Protein AF-A0A956YP95-F1 (afdb_monomer)

Foldseek 3Di:
DVVVVVVVVVVVVCVVVVVCCVVPPVVVVVVVVQVLQWDADPVGDDIGRNGCPSVVVVVVCVVPVCVVVVVVVVVVCVVVVD

Mean predicted aligned error: 6.7 Å

Radius of gyration: 21.63 Å; Cα contacts (8 Å, |Δi|>4): 30; chains: 1; bounding box: 38×33×58 Å

Secondary structure (DSSP, 8-state):
-HHHHHHHHHHHHHHHHHHHHIIIIIHHHHHHHHHHTEEE-TTSS-EEE-TTHHHHHHHHHHHHS-HHHHHHHHHHHHHHH-

Solvent-accessible surface area (backbone atoms only — not comparable to full-atom values): 4758 Å² total; per-residue (Å²): 113,73,69,61,54,58,54,49,54,56,50,59,72,44,40,65,59,51,51,50,43,45,64,70,46,51,45,53,51,54,52,50,57,55,47,56,29,37,47,67,46,97,86,56,96,51,80,42,82,49,53,60,55,58,56,54,54,51,53,49,46,58,73,73,61,53,56,66,60,52,53,51,50,52,52,50,50,49,68,75,72,107

Sequence (82 aa):
MKKVIKSLEGYIYLAPTLLVLGLFVFWPIVSSFQMSLTRVAPFGGVVRNVGLENYQRLWEELITGGEYFNNLKVALLFTLGT

Structure (mmCIF, N/CA/C/O backbone):
data_AF-A0A956YP95-F1
#
_entry.id   AF-A0A956YP95-F1
#
loop_
_atom_site.group_PDB
_atom_site.id
_atom_site.type_symbol
_atom_site.label_atom_id
_atom_site.label_alt_id
_atom_site.label_comp_id
_atom_site.label_asym_id
_atom_site.label_entity_id
_atom_site.label_seq_id
_atom_site.pdbx_PDB_ins_code
_atom_site.Cartn_x
_atom_site.Cartn_y
_atom_site.Cartn_z
_atom_site.occupancy
_atom_site.B_iso_or_equiv
_atom_site.auth_seq_id
_atom_site.auth_comp_id
_atom_site.auth_asym_id
_atom_site.auth_atom_id
_atom_site.pdbx_PDB_model_num
ATOM 1 N N . MET A 1 1 ? -17.993 -11.127 34.356 1.00 55.94 1 MET A N 1
ATOM 2 C CA . MET A 1 1 ? -18.961 -10.442 33.463 1.00 55.94 1 MET A CA 1
ATOM 3 C C . MET A 1 1 ? -18.682 -8.942 33.306 1.00 55.94 1 MET A C 1
ATOM 5 O O . MET A 1 1 ? -18.447 -8.521 32.186 1.00 55.94 1 MET A O 1
ATOM 9 N N . LYS A 1 2 ? -18.579 -8.140 34.383 1.00 60.06 2 LYS A N 1
ATOM 10 C CA . LYS A 1 2 ? -18.320 -6.676 34.307 1.00 60.06 2 LYS A CA 1
ATOM 11 C C . LYS A 1 2 ? -17.058 -6.248 33.522 1.00 60.06 2 LYS A C 1
ATOM 13 O O . LYS A 1 2 ? -17.066 -5.203 32.886 1.00 60.06 2 LYS A O 1
ATOM 18 N N . LYS A 1 3 ? -15.988 -7.056 33.538 1.00 64.31 3 LYS A N 1
ATOM 19 C CA . LYS A 1 3 ? -14.736 -6.785 32.797 1.00 64.31 3 LYS A CA 1
ATOM 20 C C . LYS A 1 3 ? -14.917 -6.854 31.273 1.00 64.31 3 LYS A C 1
ATOM 22 O O . LYS A 1 3 ? -14.368 -6.025 30.567 1.00 64.31 3 LYS A O 1
ATOM 27 N N . VAL A 1 4 ? -15.727 -7.801 30.794 1.00 66.25 4 VAL A N 1
ATOM 28 C CA . VAL A 1 4 ? -16.022 -7.983 29.361 1.00 66.25 4 VAL A CA 1
ATOM 29 C C . VAL A 1 4 ? -16.867 -6.820 28.833 1.00 66.25 4 VAL A C 1
ATOM 31 O O . VAL A 1 4 ? -16.605 -6.313 27.751 1.00 66.25 4 VAL A O 1
ATOM 34 N N . ILE A 1 5 ? -17.821 -6.344 29.639 1.00 67.38 5 ILE A N 1
ATOM 35 C CA . ILE A 1 5 ? -18.700 -5.219 29.289 1.00 67.38 5 ILE A CA 1
ATOM 36 C C . ILE A 1 5 ? -17.903 -3.908 29.163 1.00 67.38 5 ILE A C 1
ATOM 38 O O . ILE A 1 5 ? -18.062 -3.201 28.176 1.00 67.38 5 ILE A O 1
ATOM 42 N N . LYS A 1 6 ? -16.963 -3.628 30.081 1.00 70.69 6 LYS A N 1
ATOM 43 C CA . LYS A 1 6 ? -16.074 -2.452 29.970 1.00 70.69 6 LYS A CA 1
ATOM 44 C C . LYS A 1 6 ? -15.166 -2.485 28.738 1.00 70.69 6 LYS A C 1
ATOM 46 O O . LYS A 1 6 ? -14.898 -1.448 28.144 1.00 70.69 6 LYS A O 1
ATOM 51 N N . SER A 1 7 ? -14.673 -3.662 28.350 1.00 75.75 7 SER A N 1
ATOM 52 C CA . SER A 1 7 ? -13.889 -3.796 27.116 1.00 75.75 7 SER A CA 1
ATOM 53 C C . SER A 1 7 ? -14.743 -3.532 25.874 1.00 75.75 7 SER A C 1
ATOM 55 O O . SER A 1 7 ? -14.262 -2.908 24.934 1.00 75.75 7 SER A O 1
ATOM 57 N N . LEU A 1 8 ? -16.012 -3.949 25.885 1.00 86.31 8 LEU A N 1
ATOM 58 C CA . LEU A 1 8 ? -16.946 -3.723 24.782 1.00 86.31 8 LEU A CA 1
ATOM 59 C C . LEU A 1 8 ? -17.270 -2.233 24.583 1.00 86.31 8 LEU A C 1
ATOM 61 O O . LEU A 1 8 ? -17.306 -1.777 23.444 1.00 86.31 8 LEU A O 1
ATOM 65 N N . GLU A 1 9 ? -17.428 -1.464 25.666 1.00 86.81 9 GLU A N 1
ATOM 66 C CA . GLU A 1 9 ? -17.618 -0.003 25.606 1.00 86.81 9 GLU A CA 1
ATOM 67 C C . GLU A 1 9 ? -16.475 0.693 24.848 1.00 86.81 9 GLU A C 1
ATOM 69 O O . GLU A 1 9 ? -16.723 1.511 23.965 1.00 86.81 9 GLU A O 1
ATOM 74 N N . GLY A 1 10 ? -15.221 0.314 25.124 1.00 89.44 10 GLY A N 1
ATOM 75 C CA . GLY A 1 10 ? -14.051 0.844 24.415 1.00 89.44 10 GLY A CA 1
ATOM 76 C C . GLY A 1 10 ? -14.078 0.561 22.910 1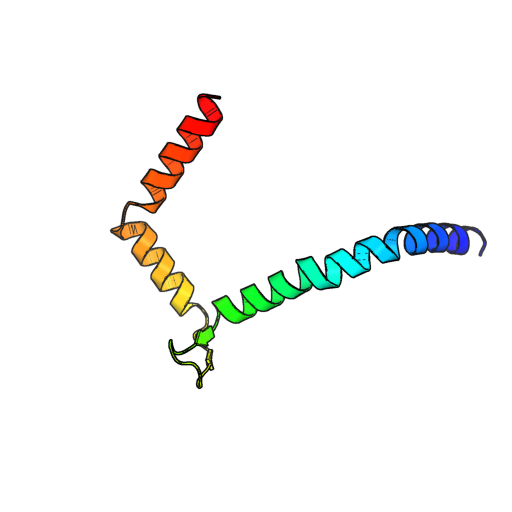.00 89.44 10 GLY A C 1
ATOM 77 O O . GLY A 1 10 ? -13.789 1.446 22.106 1.00 89.44 10 GLY A O 1
ATOM 78 N N . TYR A 1 11 ? -14.481 -0.647 22.510 1.00 90.62 11 TYR A N 1
ATOM 79 C CA . TYR A 1 11 ? -14.600 -0.992 21.092 1.00 90.62 11 TYR A CA 1
ATOM 80 C C . TYR A 1 11 ? -15.731 -0.244 20.389 1.00 90.62 11 TYR A C 1
ATOM 82 O O . TYR A 1 11 ? -15.574 0.098 19.222 1.00 90.62 11 TYR A O 1
ATOM 90 N N . ILE A 1 12 ? -16.832 0.065 21.079 1.00 94.69 12 ILE A N 1
ATOM 91 C CA . ILE A 1 12 ? -17.923 0.873 20.514 1.00 94.69 12 ILE A CA 1
ATOM 92 C C . ILE A 1 12 ? -17.444 2.300 20.211 1.00 94.69 12 ILE A C 1
ATOM 94 O O . ILE A 1 12 ? -17.774 2.832 19.155 1.00 94.69 12 ILE A O 1
ATOM 98 N N . TYR A 1 13 ? -16.609 2.898 21.069 1.00 94.25 13 TYR A N 1
ATOM 99 C CA . TYR A 1 13 ? -16.007 4.209 20.785 1.00 94.25 13 TYR A CA 1
ATOM 100 C C . TYR A 1 13 ? -15.040 4.181 19.595 1.00 94.25 13 TYR A C 1
ATOM 102 O O . TYR A 1 13 ? -14.949 5.156 18.852 1.00 94.25 13 TYR A O 1
ATOM 110 N N . LEU A 1 14 ? -14.333 3.067 19.391 1.00 94.81 14 LEU A N 1
ATOM 111 C CA . LEU A 1 14 ? -13.432 2.884 18.249 1.00 94.81 14 LEU A CA 1
ATOM 112 C C . LEU A 1 14 ? -14.167 2.503 16.958 1.00 94.81 14 LEU A C 1
ATOM 114 O O . LEU A 1 14 ? -13.665 2.776 15.868 1.00 94.81 14 LEU A O 1
ATOM 118 N N . ALA A 1 15 ? -15.344 1.884 17.070 1.00 95.94 15 ALA A N 1
ATOM 119 C CA . ALA A 1 15 ? -16.125 1.369 15.953 1.00 95.94 15 ALA A CA 1
ATOM 120 C C . ALA A 1 15 ? -16.323 2.373 14.802 1.00 95.94 15 ALA A C 1
ATOM 122 O O . ALA A 1 15 ? -16.039 1.980 13.672 1.00 95.94 15 ALA A O 1
ATOM 123 N N . PRO A 1 16 ? -16.735 3.644 15.010 1.00 96.50 16 PRO A N 1
ATOM 124 C CA . PRO A 1 16 ? -16.923 4.574 13.895 1.00 96.50 16 PRO A CA 1
ATOM 125 C C . PRO A 1 16 ? -15.628 4.805 13.107 1.00 96.50 16 PRO A C 1
ATOM 127 O O . PRO A 1 16 ? -15.636 4.744 11.879 1.00 96.50 16 PRO A O 1
ATOM 130 N N . THR A 1 17 ? -14.498 4.980 13.793 1.00 97.50 17 THR A N 1
ATOM 131 C CA . THR A 1 17 ? -13.193 5.150 13.142 1.00 97.50 17 THR A CA 1
ATOM 132 C C . THR A 1 17 ? -12.773 3.886 12.400 1.00 97.50 17 THR A C 1
ATOM 134 O O . THR A 1 17 ? -12.338 3.961 11.254 1.00 97.50 17 THR A O 1
ATOM 137 N N . LEU A 1 18 ? -12.934 2.711 13.016 1.00 97.12 18 LEU A N 1
ATOM 138 C CA . LEU A 1 18 ? -12.584 1.434 12.390 1.00 97.12 18 LEU A CA 1
ATOM 139 C C . LEU A 1 18 ? -13.444 1.135 11.159 1.00 97.12 18 LEU A C 1
ATOM 141 O O . LEU A 1 18 ? -12.926 0.607 10.179 1.00 97.12 18 LEU A O 1
ATOM 145 N N . LEU A 1 19 ? -14.724 1.507 11.178 1.00 98.12 19 LEU A N 1
ATOM 146 C CA . LEU A 1 19 ? -15.609 1.383 10.021 1.00 98.12 19 LEU A CA 1
ATOM 147 C C . LEU A 1 19 ? -15.150 2.283 8.873 1.00 98.12 19 LEU A C 1
ATOM 149 O O . LEU A 1 19 ? -15.040 1.815 7.741 1.00 98.12 19 LEU A O 1
ATOM 153 N N . VAL A 1 20 ? -14.826 3.548 9.160 1.00 98.31 20 VAL A N 1
ATOM 154 C CA . VAL A 1 20 ? -14.316 4.483 8.145 1.00 98.31 20 VAL A CA 1
ATOM 155 C C . VAL A 1 20 ? -12.992 3.986 7.565 1.00 98.31 20 VAL A C 1
ATOM 157 O O . VAL A 1 20 ? -12.845 3.928 6.347 1.00 98.31 20 VAL A O 1
ATOM 160 N N . LEU A 1 21 ? -12.048 3.556 8.407 1.00 98.38 21 LEU A N 1
ATOM 161 C CA . LEU A 1 21 ? -10.783 2.981 7.941 1.00 98.38 21 LEU A CA 1
ATOM 162 C C . LEU A 1 21 ? -11.013 1.704 7.122 1.00 98.38 21 LEU A C 1
ATOM 164 O O . LEU A 1 21 ? -10.402 1.526 6.071 1.00 98.38 21 LEU A O 1
ATOM 168 N N . GLY A 1 22 ? -11.919 0.830 7.564 1.00 98.12 22 GLY A N 1
ATOM 169 C CA . GLY A 1 22 ? -12.317 -0.379 6.842 1.00 98.12 22 GLY A CA 1
ATOM 170 C C . GLY A 1 22 ? -12.776 -0.077 5.418 1.00 98.12 22 GLY A C 1
ATOM 171 O O . GLY A 1 22 ? -12.264 -0.657 4.462 1.00 98.12 22 GLY A O 1
ATOM 172 N N . LEU A 1 23 ? -13.704 0.870 5.284 1.00 98.31 23 LEU A N 1
ATOM 173 C CA . LEU A 1 23 ? -14.352 1.204 4.017 1.00 98.31 23 LEU A CA 1
ATOM 174 C C . LEU A 1 23 ? -13.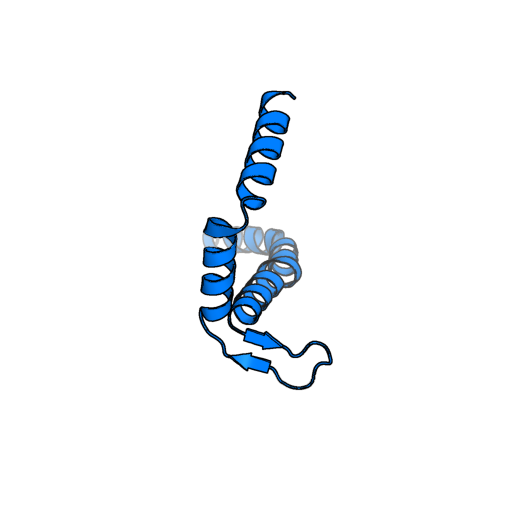475 2.033 3.078 1.00 98.31 2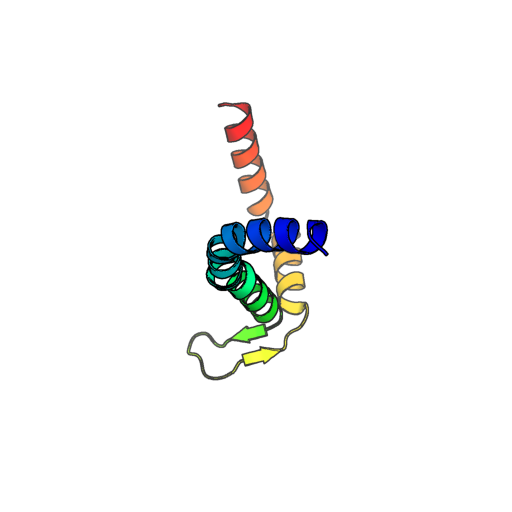3 LEU A C 1
ATOM 176 O O . LEU A 1 23 ? -13.501 1.814 1.872 1.00 98.31 23 LEU A O 1
ATOM 180 N N . PHE A 1 24 ? -12.712 2.988 3.607 1.00 98.06 24 PHE A N 1
ATOM 181 C CA . PHE A 1 24 ? -12.018 3.978 2.779 1.00 98.06 24 PHE A CA 1
ATOM 182 C C . PHE A 1 24 ? -10.506 3.789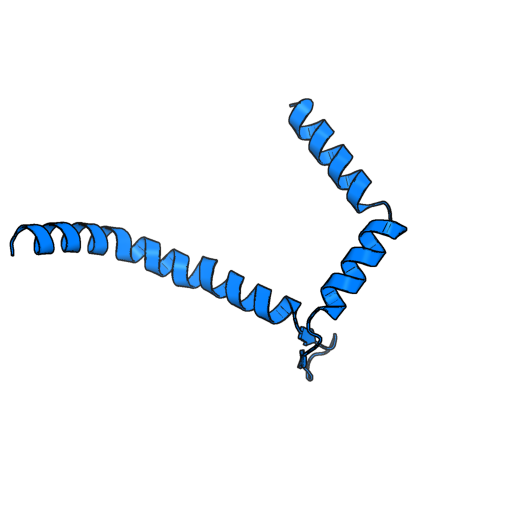 2.710 1.00 98.06 24 PHE A C 1
ATOM 184 O O . PHE A 1 24 ? -9.863 4.402 1.865 1.00 98.06 24 PHE A O 1
ATOM 191 N N . VAL A 1 25 ? -9.927 2.936 3.557 1.00 97.75 25 VAL A N 1
ATOM 192 C CA . VAL A 1 25 ? -8.487 2.647 3.538 1.00 97.75 25 VAL A CA 1
ATOM 193 C C . VAL A 1 25 ? -8.252 1.186 3.187 1.00 97.75 25 VAL A C 1
ATOM 195 O O . VAL A 1 25 ? -7.670 0.884 2.148 1.00 97.75 25 VAL A O 1
ATOM 198 N N . PHE A 1 26 ? -8.750 0.263 4.007 1.00 98.19 26 PHE A N 1
ATOM 199 C CA . PHE A 1 26 ? -8.459 -1.158 3.827 1.00 98.19 26 PHE A CA 1
ATOM 200 C C . PHE A 1 26 ? -9.118 -1.737 2.575 1.00 98.19 26 PHE A C 1
ATOM 202 O O . PHE A 1 26 ? -8.467 -2.472 1.833 1.00 98.19 26 PHE A O 1
ATOM 209 N N . TRP A 1 27 ? -10.370 -1.372 2.294 1.00 98.06 27 TRP A N 1
ATOM 210 C CA . TRP A 1 27 ? -11.054 -1.833 1.088 1.00 98.06 27 TRP A CA 1
ATOM 211 C C . TRP A 1 27 ? -10.336 -1.397 -0.208 1.00 98.06 27 TRP A C 1
ATOM 213 O O . TRP A 1 27 ? -10.007 -2.274 -1.013 1.00 98.06 27 TRP A O 1
ATOM 223 N N . PRO A 1 28 ? -9.986 -0.107 -0.419 1.00 98.25 28 PRO A N 1
ATOM 224 C CA . PRO A 1 28 ? -9.197 0.299 -1.583 1.00 98.25 28 PRO A CA 1
ATOM 225 C C . PRO A 1 28 ? -7.819 -0.361 -1.672 1.00 98.25 28 PRO A C 1
ATOM 227 O O . PRO A 1 28 ? -7.381 -0.671 -2.779 1.00 98.25 28 PRO A O 1
ATOM 230 N N . ILE A 1 29 ? -7.143 -0.617 -0.546 1.00 98.25 29 ILE A N 1
ATOM 231 C CA . ILE A 1 29 ? -5.850 -1.324 -0.537 1.00 98.25 29 ILE A CA 1
ATOM 232 C C . ILE A 1 29 ? -6.003 -2.734 -1.113 1.00 98.25 29 ILE A C 1
ATOM 234 O O . ILE A 1 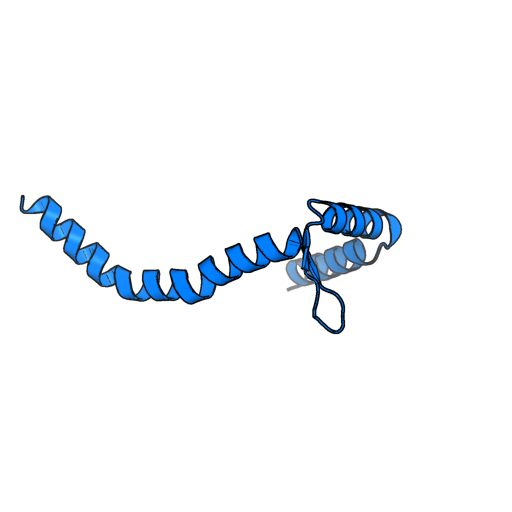29 ? -5.253 -3.111 -2.014 1.00 98.25 29 ILE A O 1
ATOM 238 N N . VAL A 1 30 ? -6.989 -3.500 -0.640 1.00 98.00 30 VAL A N 1
ATOM 239 C CA . VAL A 1 30 ? -7.233 -4.864 -1.136 1.00 98.00 30 VAL A CA 1
ATOM 240 C C . VAL A 1 30 ? -7.619 -4.841 -2.614 1.00 98.00 30 VAL A C 1
ATOM 242 O O . VAL A 1 30 ? -7.071 -5.613 -3.398 1.00 98.00 30 VAL A O 1
ATOM 245 N N . SER A 1 31 ? -8.497 -3.917 -3.014 1.00 96.19 31 SER A N 1
ATOM 246 C CA . SER A 1 31 ? -8.872 -3.738 -4.422 1.00 96.19 31 SER A CA 1
ATOM 247 C C . SER A 1 31 ? -7.659 -3.407 -5.296 1.00 96.19 31 SER A C 1
ATOM 249 O O . SER A 1 31 ? -7.504 -3.965 -6.377 1.00 96.19 31 SER A O 1
ATOM 251 N N . SER A 1 32 ? -6.769 -2.530 -4.828 1.00 96.38 32 SER A N 1
ATOM 252 C CA . SER A 1 32 ? -5.562 -2.135 -5.565 1.00 96.38 32 SER A CA 1
ATOM 253 C C . SER A 1 32 ? -4.579 -3.296 -5.703 1.00 96.38 32 SER A C 1
ATOM 255 O O . SER A 1 32 ? -3.987 -3.483 -6.764 1.00 96.38 32 SER A O 1
ATOM 257 N N . PHE A 1 33 ? -4.443 -4.114 -4.656 1.00 96.75 33 PHE A N 1
ATOM 258 C CA . PHE A 1 33 ? -3.650 -5.340 -4.703 1.00 96.75 33 PHE A CA 1
ATOM 259 C C . PHE A 1 33 ? -4.224 -6.361 -5.694 1.00 96.75 33 PHE A C 1
ATOM 261 O O . PHE A 1 33 ? -3.486 -6.982 -6.448 1.00 96.75 33 PHE A O 1
ATOM 268 N N . GLN A 1 34 ? -5.546 -6.524 -5.752 1.00 95.31 34 GLN A N 1
ATOM 269 C CA . GLN A 1 34 ? -6.165 -7.378 -6.768 1.00 95.31 34 GLN A CA 1
ATOM 270 C C . GLN A 1 34 ? -5.919 -6.823 -8.177 1.00 95.31 34 GLN A C 1
ATOM 272 O O . GLN A 1 34 ? -5.540 -7.568 -9.079 1.00 95.31 34 GLN A O 1
ATOM 277 N N . MET A 1 35 ? -6.063 -5.507 -8.358 1.00 94.50 35 MET A N 1
ATOM 278 C CA . MET A 1 35 ? -5.815 -4.843 -9.637 1.00 94.50 35 MET A CA 1
ATOM 279 C C . MET A 1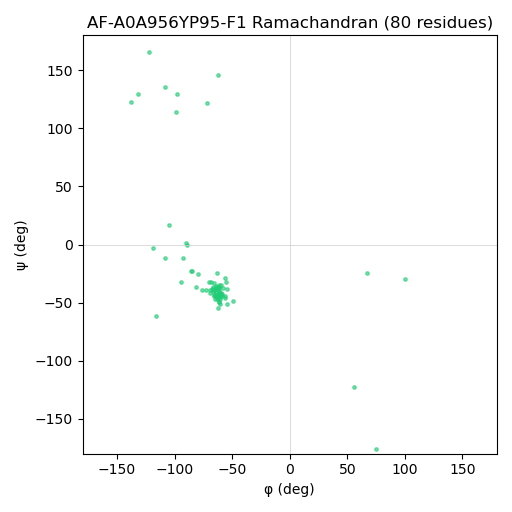 35 ? -4.370 -5.003 -10.112 1.00 94.50 35 MET A C 1
ATOM 281 O O . MET A 1 35 ? -4.167 -5.209 -11.306 1.00 94.50 35 MET A O 1
ATOM 285 N N . SER A 1 36 ? -3.376 -4.979 -9.217 1.00 96.12 36 SER A N 1
ATOM 286 C CA . SER A 1 36 ? -1.966 -5.149 -9.596 1.00 96.12 36 SER A CA 1
ATOM 287 C C . SER A 1 36 ? -1.666 -6.520 -10.216 1.00 96.12 36 SER A C 1
ATOM 289 O O . SER A 1 36 ? -0.735 -6.631 -11.015 1.00 96.12 36 SER A O 1
ATOM 291 N N . LEU A 1 37 ? -2.482 -7.538 -9.917 1.00 97.00 37 LEU A N 1
ATOM 292 C CA . LEU A 1 37 ? -2.398 -8.889 -10.487 1.00 97.00 37 LEU A CA 1
ATOM 293 C C . LEU A 1 37 ? -3.210 -9.059 -11.783 1.00 97.00 37 LEU A C 1
ATOM 295 O O . LEU A 1 37 ? -3.227 -10.140 -12.382 1.00 97.00 37 LEU A O 1
ATOM 299 N N . THR A 1 38 ? -3.883 -8.001 -12.235 1.00 95.69 38 THR A N 1
ATOM 300 C CA . THR A 1 38 ? -4.714 -7.994 -13.444 1.00 95.69 38 THR A CA 1
ATOM 301 C C . THR A 1 38 ? -4.253 -6.934 -14.440 1.00 95.69 38 THR A C 1
ATOM 303 O O . THR A 1 38 ? -3.461 -6.044 -14.132 1.00 95.69 38 THR A O 1
ATOM 306 N N . ARG A 1 39 ? -4.728 -7.030 -15.680 1.00 93.06 39 ARG A N 1
ATOM 307 C CA . ARG A 1 39 ? -4.536 -6.008 -16.706 1.00 93.06 39 ARG A CA 1
ATOM 308 C C . ARG A 1 39 ? -5.868 -5.718 -17.373 1.00 93.06 39 ARG A C 1
ATOM 310 O O . ARG A 1 39 ? -6.561 -6.639 -17.803 1.00 93.06 39 ARG A O 1
ATOM 317 N N . VAL A 1 40 ? -6.198 -4.437 -17.457 1.00 90.50 40 VAL A N 1
ATOM 318 C CA . VAL A 1 40 ? -7.428 -3.940 -18.075 1.00 90.50 40 VAL A CA 1
ATOM 319 C C . VAL A 1 40 ? -7.064 -3.263 -19.388 1.00 90.50 40 VAL A C 1
ATOM 321 O O . VAL A 1 40 ? -6.073 -2.533 -19.455 1.00 90.50 40 VAL A O 1
ATOM 324 N N . ALA A 1 41 ? -7.831 -3.531 -20.444 1.00 86.56 41 ALA A N 1
ATOM 325 C CA . ALA A 1 41 ? -7.643 -2.845 -21.717 1.00 86.56 41 ALA A CA 1
ATOM 326 C C . ALA A 1 41 ? -7.891 -1.325 -21.565 1.00 86.56 41 ALA A C 1
ATOM 328 O O . ALA A 1 41 ? -8.789 -0.939 -20.813 1.00 86.56 41 ALA A O 1
ATOM 329 N N . PRO A 1 42 ? -7.164 -0.457 -22.297 1.00 79.69 42 PRO A N 1
ATOM 330 C CA . PRO A 1 42 ? -7.273 1.004 -22.166 1.00 79.69 42 PRO A CA 1
ATOM 331 C C . PRO A 1 42 ? -8.689 1.559 -22.374 1.00 79.69 42 PRO A C 1
ATOM 333 O O . PRO A 1 42 ? -9.046 2.573 -21.787 1.00 79.69 42 PRO A O 1
ATOM 336 N N . PHE A 1 43 ? -9.500 0.877 -23.187 1.00 86.00 43 PHE A N 1
ATOM 337 C CA . PHE A 1 43 ? -10.883 1.254 -23.503 1.00 86.00 43 PHE A CA 1
ATOM 338 C C . PHE A 1 43 ? -11.926 0.383 -22.779 1.00 86.00 43 PHE A C 1
ATOM 340 O O . PHE A 1 43 ? -13.096 0.369 -23.149 1.00 86.00 43 PHE A O 1
ATOM 347 N N . GLY A 1 44 ? -11.507 -0.343 -21.737 1.00 75.50 44 GLY A N 1
ATOM 348 C CA . GLY A 1 44 ? -12.364 -1.231 -20.957 1.00 75.50 44 GLY A CA 1
ATOM 349 C C . GLY A 1 44 ? -12.713 -2.545 -21.665 1.00 75.50 44 GLY A C 1
ATOM 350 O O . GLY A 1 44 ? -12.207 -2.869 -22.737 1.00 75.50 44 GLY A O 1
ATOM 351 N N . GLY A 1 45 ? -13.566 -3.342 -21.019 1.00 78.31 45 GLY A N 1
ATOM 352 C CA . GLY A 1 45 ? -14.214 -4.513 -21.624 1.00 78.31 45 GLY A CA 1
ATOM 353 C C . GLY A 1 45 ? -13.598 -5.875 -21.298 1.00 78.31 45 GLY A C 1
ATOM 354 O O . GLY A 1 45 ? -14.337 -6.850 -21.224 1.00 78.31 45 GLY A O 1
ATOM 355 N N . VAL A 1 46 ? -12.289 -5.969 -21.039 1.00 85.56 46 VAL A N 1
ATOM 356 C CA . VAL A 1 46 ? -11.653 -7.244 -20.658 1.00 85.56 46 VAL A CA 1
ATOM 357 C C . VAL A 1 46 ? -10.653 -7.035 -19.527 1.00 85.56 46 VAL A C 1
ATOM 359 O O . VAL A 1 46 ? -9.696 -6.270 -19.660 1.00 85.56 46 VAL A O 1
ATOM 362 N N . VAL A 1 47 ? -10.874 -7.748 -18.420 1.00 90.25 47 VAL A N 1
ATOM 363 C CA . VAL A 1 47 ? -9.921 -7.887 -17.313 1.00 90.25 47 VAL A CA 1
ATOM 364 C C . VAL A 1 47 ? -9.207 -9.221 -17.492 1.00 90.25 47 VAL A C 1
ATOM 366 O O . VAL A 1 47 ? -9.828 -10.279 -17.408 1.00 90.25 47 VAL A O 1
ATOM 369 N N . ARG A 1 48 ? -7.899 -9.184 -17.757 1.00 92.75 48 ARG A N 1
ATOM 370 C CA . ARG A 1 48 ? -7.058 -10.385 -17.822 1.00 92.75 48 ARG A CA 1
ATOM 371 C C . ARG A 1 48 ? -6.333 -10.561 -16.495 1.00 92.75 48 ARG A C 1
ATOM 373 O O . ARG A 1 48 ? -5.672 -9.633 -16.040 1.00 92.75 48 ARG A O 1
ATOM 380 N N . ASN A 1 49 ? -6.392 -11.753 -15.910 1.00 94.44 49 ASN A N 1
ATOM 381 C CA . ASN A 1 49 ? -5.492 -12.125 -14.818 1.00 94.44 49 ASN A CA 1
ATOM 382 C C . ASN A 1 49 ? -4.086 -12.337 -15.388 1.00 94.44 49 ASN A C 1
ATOM 384 O O . ASN A 1 49 ? -3.904 -13.146 -16.296 1.00 94.44 49 ASN A O 1
ATOM 388 N N . VAL A 1 50 ? -3.111 -11.590 -14.876 1.00 96.12 50 VAL A N 1
ATOM 389 C CA . VAL A 1 50 ? -1.718 -11.604 -15.359 1.00 96.12 50 VAL A CA 1
ATOM 390 C C . VAL A 1 50 ? -0.727 -12.038 -14.280 1.00 96.12 50 VAL A C 1
ATOM 392 O O . VAL A 1 50 ? 0.468 -12.138 -14.538 1.00 96.12 50 VAL A O 1
ATOM 395 N N . GLY A 1 51 ? -1.204 -12.282 -13.056 1.00 96.00 51 GLY A N 1
ATOM 396 C CA . GLY A 1 51 ? -0.360 -12.673 -11.934 1.00 96.00 51 GLY A CA 1
ATOM 397 C C . GLY A 1 51 ? 0.750 -11.650 -11.702 1.00 96.00 51 GLY A C 1
ATOM 398 O O . GLY A 1 51 ? 0.485 -10.465 -11.520 1.00 96.00 51 GLY A O 1
ATOM 399 N N . LEU A 1 52 ? 2.004 -12.103 -11.738 1.00 97.44 52 LEU A N 1
ATOM 400 C CA . LEU A 1 52 ? 3.168 -11.261 -11.456 1.00 97.44 52 LEU A CA 1
ATOM 401 C C . LEU A 1 52 ? 3.760 -10.552 -12.684 1.00 97.44 52 LEU A C 1
ATOM 403 O O . LEU A 1 52 ? 4.730 -9.814 -12.529 1.00 97.44 52 LEU A O 1
ATOM 407 N N . GLU A 1 53 ? 3.189 -10.709 -13.883 1.00 97.06 53 GLU A N 1
ATOM 408 C CA . GLU A 1 53 ? 3.725 -10.087 -15.108 1.00 97.06 53 GLU A CA 1
ATOM 409 C C . GLU A 1 53 ? 3.888 -8.561 -14.973 1.00 97.06 53 GLU A C 1
ATOM 411 O O . GLU A 1 53 ? 4.857 -7.979 -15.458 1.00 97.06 53 GLU A O 1
ATOM 416 N N . ASN A 1 54 ? 2.950 -7.886 -14.296 1.00 95.69 54 ASN A N 1
ATOM 417 C CA . ASN A 1 54 ? 3.045 -6.442 -14.062 1.00 95.69 54 ASN A CA 1
ATOM 418 C C . ASN A 1 54 ? 4.259 -6.078 -13.192 1.00 95.69 54 ASN A C 1
ATOM 420 O O . ASN A 1 54 ? 4.905 -5.067 -13.453 1.00 95.69 54 ASN A O 1
ATOM 424 N N . TYR A 1 55 ? 4.586 -6.906 -12.198 1.00 96.56 55 TYR A N 1
ATOM 425 C CA . TYR A 1 55 ? 5.744 -6.708 -11.327 1.00 96.56 55 TYR A CA 1
ATOM 426 C C . TYR A 1 55 ? 7.059 -6.998 -12.052 1.00 96.56 55 TYR A C 1
ATOM 428 O O . TYR A 1 55 ? 8.017 -6.255 -11.877 1.00 96.56 55 TYR A O 1
ATOM 436 N N . GLN A 1 56 ? 7.096 -8.027 -12.903 1.00 96.75 56 GLN A N 1
ATOM 437 C CA . GLN A 1 56 ? 8.263 -8.328 -13.740 1.00 96.75 56 GLN A CA 1
ATOM 438 C C . GLN A 1 56 ? 8.601 -7.157 -14.669 1.00 96.75 56 GLN A C 1
ATOM 440 O O . GLN A 1 56 ? 9.756 -6.753 -14.745 1.00 96.75 56 GLN A O 1
ATOM 445 N N . ARG A 1 57 ? 7.585 -6.552 -15.298 1.00 93.88 57 ARG A N 1
ATOM 446 C CA . ARG A 1 57 ? 7.755 -5.355 -16.133 1.00 93.88 57 ARG A CA 1
ATOM 447 C C . ARG A 1 57 ? 8.321 -4.169 -15.345 1.00 93.88 57 ARG A C 1
ATOM 449 O O . ARG A 1 57 ? 9.234 -3.507 -15.820 1.00 93.88 57 ARG A O 1
ATOM 456 N N . LEU A 1 58 ? 7.792 -3.911 -14.146 1.00 93.81 58 LEU A N 1
ATOM 457 C CA . LEU A 1 58 ? 8.302 -2.846 -13.273 1.00 93.81 58 LEU A CA 1
ATOM 458 C C . LEU A 1 58 ? 9.748 -3.108 -12.835 1.00 93.81 58 LEU A C 1
ATOM 460 O O . LEU A 1 58 ? 10.537 -2.176 -12.732 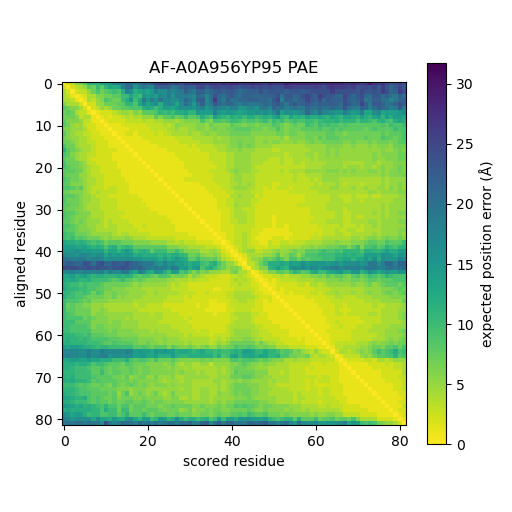1.00 93.81 58 LEU A O 1
ATOM 464 N N . TRP A 1 59 ? 10.101 -4.366 -12.575 1.00 94.62 59 TRP A N 1
ATOM 465 C CA . TRP A 1 59 ? 11.458 -4.760 -12.205 1.00 94.62 59 TRP A CA 1
ATOM 466 C C . TRP A 1 59 ? 12.457 -4.565 -13.350 1.00 94.62 59 TRP A C 1
ATOM 468 O O . TRP A 1 59 ? 13.567 -4.092 -13.125 1.00 94.62 59 TRP A O 1
ATOM 478 N N . GLU A 1 60 ? 12.066 -4.892 -14.579 1.00 94.56 60 GLU A N 1
ATOM 479 C CA . GLU A 1 60 ? 12.886 -4.623 -15.761 1.00 94.56 60 GLU A CA 1
ATOM 480 C C . GLU A 1 60 ? 13.122 -3.116 -15.929 1.00 94.56 60 GLU A C 1
ATOM 482 O O . GLU A 1 60 ? 14.269 -2.680 -15.996 1.00 94.56 60 GLU A O 1
ATOM 487 N N . GLU A 1 61 ? 12.055 -2.315 -15.862 1.00 92.00 61 GLU A N 1
ATOM 488 C CA . GLU A 1 61 ? 12.119 -0.851 -15.935 1.00 92.00 61 GLU A CA 1
ATOM 489 C C . GLU A 1 61 ? 13.003 -0.244 -14.833 1.00 92.00 61 GLU A C 1
ATOM 491 O O . GLU A 1 61 ? 13.769 0.687 -15.087 1.00 92.00 61 GLU A O 1
ATOM 496 N N . LEU A 1 62 ? 12.961 -0.809 -13.623 1.00 92.12 62 LEU A N 1
ATOM 497 C CA . LEU A 1 62 ? 13.809 -0.412 -12.501 1.00 92.12 62 LEU A CA 1
ATOM 498 C C . LEU A 1 62 ? 15.303 -0.565 -12.823 1.00 92.12 62 LEU A C 1
ATOM 500 O O . LEU A 1 62 ? 16.104 0.296 -12.461 1.00 92.12 62 LEU A O 1
ATOM 504 N N . ILE A 1 63 ? 15.673 -1.659 -13.492 1.0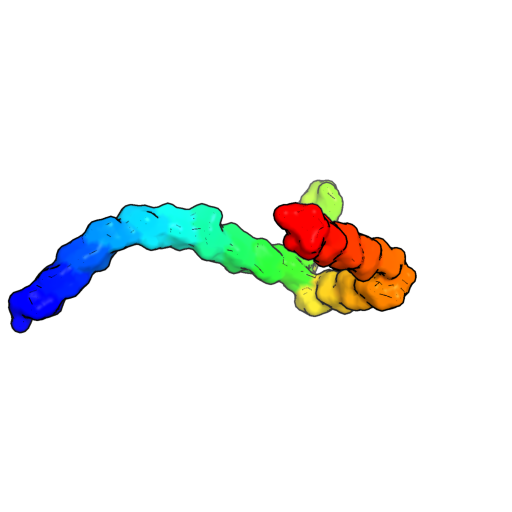0 90.50 63 ILE A N 1
ATOM 505 C CA . ILE A 1 63 ? 17.065 -1.991 -13.814 1.00 90.50 63 ILE A CA 1
ATOM 506 C C . ILE A 1 63 ? 17.543 -1.234 -15.058 1.00 90.50 63 ILE A C 1
ATOM 508 O O . ILE A 1 63 ? 18.699 -0.817 -15.104 1.00 90.50 63 ILE A O 1
ATOM 512 N N . THR A 1 64 ? 16.682 -1.041 -16.061 1.00 90.25 64 THR A N 1
ATOM 513 C CA . THR A 1 64 ? 17.076 -0.455 -17.353 1.00 90.25 64 THR A CA 1
ATOM 514 C C . THR A 1 64 ? 16.861 1.055 -17.442 1.00 90.25 64 THR A C 1
ATOM 516 O O . THR A 1 64 ? 17.599 1.728 -18.155 1.00 90.25 64 THR A O 1
ATOM 519 N N . GLY A 1 65 ? 15.837 1.593 -16.772 1.00 82.19 65 GLY A N 1
ATOM 520 C CA . GLY A 1 65 ? 15.338 2.954 -16.996 1.00 82.19 65 GLY A CA 1
ATOM 521 C C . GLY A 1 65 ? 16.063 4.049 -16.215 1.00 82.19 65 GLY A C 1
ATOM 522 O O . GLY A 1 65 ? 16.032 5.206 -16.621 1.00 82.19 65 GLY A O 1
ATOM 523 N N . GLY A 1 66 ? 16.718 3.723 -15.095 1.00 80.31 66 GLY A N 1
ATOM 524 C CA . GLY A 1 66 ? 17.510 4.665 -14.284 1.00 80.31 66 GLY A CA 1
ATOM 525 C C . GLY A 1 66 ? 16.722 5.773 -13.555 1.00 80.31 66 GLY A C 1
ATOM 526 O O . GLY A 1 66 ? 17.174 6.248 -12.511 1.00 80.31 66 GLY A O 1
ATOM 527 N N . GLU A 1 67 ? 15.531 6.156 -14.031 1.00 88.75 67 GLU A N 1
ATOM 528 C CA . GLU A 1 67 ? 14.720 7.251 -13.472 1.00 88.75 67 GLU A CA 1
ATOM 529 C C . GLU A 1 67 ? 14.303 7.022 -12.019 1.00 88.75 67 GLU A C 1
ATOM 531 O O . GLU A 1 67 ? 14.308 7.954 -11.212 1.00 88.75 67 GLU A O 1
ATOM 536 N N . TYR A 1 68 ? 14.006 5.775 -11.649 1.00 90.19 68 TYR A N 1
ATOM 537 C CA . TYR A 1 68 ? 13.676 5.428 -10.269 1.00 90.19 68 TYR A CA 1
ATOM 538 C C . TYR A 1 68 ? 14.783 5.846 -9.291 1.00 90.19 68 TYR A C 1
ATOM 540 O O . TYR A 1 68 ? 14.511 6.464 -8.260 1.00 90.19 68 TYR A O 1
ATOM 548 N N . PHE A 1 69 ? 16.043 5.553 -9.624 1.00 92.19 69 PHE A N 1
ATOM 549 C CA . PHE A 1 69 ? 17.178 5.887 -8.766 1.00 92.19 69 PHE A CA 1
ATOM 550 C C . PHE A 1 69 ? 17.428 7.392 -8.712 1.00 92.19 69 PHE A C 1
ATOM 552 O O . PHE A 1 69 ? 17.834 7.908 -7.670 1.00 92.19 69 PHE A O 1
ATOM 559 N N . ASN A 1 70 ? 17.142 8.112 -9.800 1.00 93.94 70 ASN A N 1
ATOM 560 C CA . ASN A 1 70 ? 17.180 9.569 -9.795 1.00 93.94 70 ASN A CA 1
ATOM 561 C C . ASN A 1 70 ? 16.135 10.148 -8.829 1.00 93.94 70 ASN A C 1
ATOM 563 O O . ASN A 1 70 ? 16.474 10.980 -7.989 1.00 93.94 70 ASN A O 1
ATOM 567 N N . ASN A 1 71 ? 14.896 9.657 -8.879 1.00 94.12 71 ASN A N 1
ATOM 568 C CA . ASN A 1 71 ? 13.840 10.086 -7.961 1.00 94.12 71 ASN A CA 1
ATOM 569 C C . ASN A 1 71 ? 14.197 9.777 -6.502 1.00 94.12 71 ASN A C 1
ATOM 571 O O . ASN A 1 71 ? 14.015 10.627 -5.630 1.00 94.12 71 ASN A O 1
ATOM 575 N N . LEU A 1 72 ? 14.780 8.603 -6.239 1.00 94.19 72 LEU A N 1
ATOM 576 C CA . LEU A 1 72 ? 15.252 8.232 -4.906 1.00 94.19 72 LEU A CA 1
ATOM 577 C C . LEU A 1 72 ? 16.363 9.172 -4.412 1.00 94.19 72 LEU A C 1
ATOM 579 O O . LEU A 1 72 ? 16.328 9.627 -3.270 1.00 94.19 72 LEU A O 1
ATOM 583 N N . LYS A 1 73 ? 17.324 9.510 -5.280 1.00 95.38 73 LYS A N 1
ATOM 584 C CA . LYS A 1 73 ? 18.399 10.461 -4.974 1.00 95.38 73 LYS A CA 1
ATOM 585 C C . LYS A 1 73 ? 17.843 11.840 -4.627 1.00 95.38 73 LYS A C 1
ATOM 587 O O . LYS A 1 73 ? 18.268 12.426 -3.638 1.00 95.38 73 LYS A O 1
ATOM 592 N N . VAL A 1 74 ? 16.906 12.358 -5.421 1.00 96.00 74 VAL A N 1
ATOM 593 C CA . VAL A 1 74 ? 16.288 13.671 -5.176 1.00 96.00 74 VAL A CA 1
ATOM 594 C C . VAL A 1 74 ? 15.501 13.667 -3.867 1.00 96.00 74 VAL A C 1
ATOM 596 O O . VAL A 1 74 ? 15.663 14.590 -3.073 1.00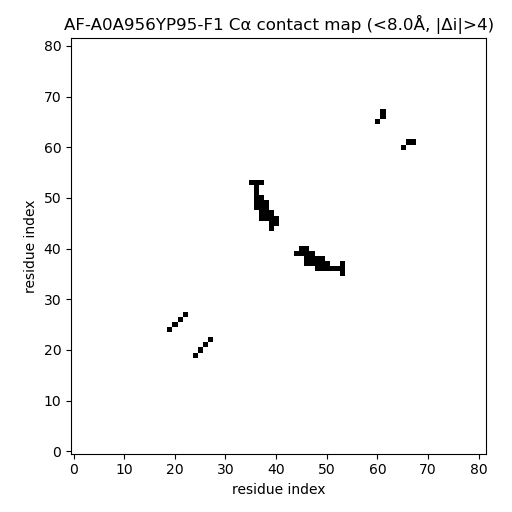 96.00 74 VAL A O 1
ATOM 599 N N . ALA A 1 75 ? 14.716 12.620 -3.599 1.00 96.56 75 ALA A N 1
ATOM 600 C CA . ALA A 1 75 ? 13.989 12.480 -2.338 1.00 96.56 75 ALA A CA 1
ATOM 601 C C . ALA A 1 75 ? 14.938 12.473 -1.126 1.00 96.56 75 ALA A C 1
ATOM 603 O O . ALA A 1 75 ? 14.697 13.184 -0.155 1.00 96.56 75 ALA A O 1
ATOM 604 N N . LEU A 1 76 ? 16.053 11.737 -1.205 1.00 97.00 76 LEU A N 1
ATOM 605 C CA . LEU A 1 76 ? 17.072 11.706 -0.151 1.00 97.00 76 LEU A CA 1
ATOM 606 C C . LEU A 1 76 ? 17.740 13.067 0.059 1.00 97.00 76 LEU A C 1
ATOM 608 O O . LEU A 1 76 ? 17.894 13.502 1.197 1.00 97.00 76 LEU A O 1
ATOM 612 N N . LEU A 1 77 ? 18.125 13.744 -1.027 1.00 97.12 77 LEU A N 1
ATOM 613 C CA . LEU A 1 77 ? 18.715 15.082 -0.954 1.00 97.12 77 LEU A CA 1
ATOM 614 C C . LEU A 1 77 ? 17.748 16.088 -0.330 1.00 97.12 77 LEU A C 1
ATOM 616 O O . LEU A 1 77 ? 18.179 16.919 0.461 1.00 97.12 77 LEU A O 1
ATOM 620 N N . PHE A 1 78 ? 16.458 15.991 -0.652 1.00 96.69 78 PHE A N 1
ATOM 621 C CA . PHE A 1 78 ? 15.426 16.815 -0.038 1.00 96.69 78 PHE A CA 1
ATOM 622 C C . PHE A 1 78 ? 15.334 16.549 1.468 1.00 96.69 78 PHE A C 1
ATOM 624 O O . PHE A 1 78 ? 15.512 17.475 2.245 1.00 96.69 78 PHE A O 1
ATOM 631 N N . THR A 1 79 ? 15.150 15.292 1.890 1.00 96.81 79 THR A N 1
ATOM 632 C CA . THR A 1 79 ? 15.012 14.936 3.314 1.00 96.81 79 THR A CA 1
ATOM 633 C C . THR A 1 79 ? 16.240 15.284 4.156 1.00 96.81 79 THR A C 1
ATOM 635 O O . THR A 1 79 ? 16.088 15.614 5.324 1.00 96.81 79 THR A O 1
ATOM 638 N N . LEU A 1 80 ? 17.451 15.184 3.601 1.00 96.25 80 LEU A N 1
ATOM 639 C CA . LEU A 1 80 ? 18.686 15.518 4.322 1.00 96.25 80 LEU A CA 1
ATOM 640 C C . LEU A 1 80 ? 19.032 17.014 4.274 1.00 96.25 80 LEU A C 1
ATOM 642 O O . LEU A 1 80 ? 19.818 17.479 5.097 1.00 96.25 80 LEU A O 1
ATOM 646 N N . GLY A 1 81 ? 18.516 17.739 3.280 1.00 91.31 81 GLY A N 1
ATOM 647 C CA . GLY A 1 81 ? 18.773 19.164 3.071 1.00 91.31 81 GLY A CA 1
ATOM 648 C C . GLY A 1 81 ? 17.750 20.102 3.722 1.00 91.31 81 GLY A C 1
ATOM 649 O O . GLY A 1 81 ? 18.004 21.306 3.758 1.00 91.31 81 GLY A O 1
ATOM 650 N N . THR A 1 82 ? 16.619 19.576 4.202 1.00 71.75 82 THR A N 1
ATOM 651 C CA . THR A 1 82 ? 15.606 20.276 5.019 1.00 71.75 82 THR A CA 1
ATOM 652 C C . THR A 1 82 ? 15.787 19.974 6.495 1.00 71.75 82 THR A C 1
ATOM 654 O O . THR A 1 82 ? 15.706 20.925 7.300 1.00 71.75 82 THR A O 1
#

pLDDT: mean 90.86, std 9.54, range [55.94, 98.38]